Protein AF-A0A150HED1-F1 (afdb_monomer)

Mean predicted aligned error: 13.84 Å

Structure (mmCIF, N/CA/C/O backbone):
data_AF-A0A150HED1-F1
#
_entry.id   AF-A0A150HED1-F1
#
loop_
_atom_site.group_PDB
_atom_site.id
_atom_site.type_symbol
_atom_site.label_atom_id
_atom_site.label_alt_id
_atom_site.label_comp_id
_atom_site.label_asym_id
_atom_site.label_entity_id
_atom_site.label_seq_id
_atom_site.pdbx_PDB_ins_code
_atom_site.Cartn_x
_atom_site.Cartn_y
_atom_site.Cartn_z
_atom_site.occupancy
_atom_site.B_iso_or_equiv
_atom_site.auth_seq_id
_atom_site.auth_comp_id
_atom_site.auth_asym_id
_atom_site.auth_atom_id
_atom_site.pdbx_PDB_model_num
ATOM 1 N N . MET A 1 1 ? -25.856 15.159 10.001 1.00 46.41 1 MET A N 1
ATOM 2 C CA . MET A 1 1 ? -24.568 14.444 9.962 1.00 46.41 1 MET A CA 1
ATOM 3 C C . MET A 1 1 ? -24.729 13.339 8.948 1.00 46.41 1 MET A C 1
ATOM 5 O O . MET A 1 1 ? -25.732 12.640 9.017 1.00 46.41 1 MET A O 1
ATOM 9 N N . SER A 1 2 ? -23.850 13.268 7.957 1.00 52.25 2 SER A N 1
ATOM 10 C CA . SER A 1 2 ? -23.867 12.182 6.978 1.00 52.25 2 SER A CA 1
ATOM 11 C C . SER A 1 2 ? -23.550 10.876 7.710 1.00 52.25 2 SER A C 1
ATOM 13 O O . SER A 1 2 ? -22.561 10.831 8.435 1.00 52.25 2 SER A O 1
ATOM 15 N N . ASP A 1 3 ? -24.402 9.863 7.564 1.00 77.88 3 ASP A N 1
ATOM 16 C CA . ASP A 1 3 ? -24.141 8.500 8.043 1.00 77.88 3 ASP A CA 1
ATOM 17 C C . ASP A 1 3 ? -22.981 7.933 7.212 1.00 77.88 3 ASP A C 1
ATOM 19 O O . ASP A 1 3 ? -23.152 7.630 6.029 1.00 77.88 3 ASP A O 1
ATOM 23 N N . LEU A 1 4 ? -21.773 7.923 7.779 1.00 70.25 4 LEU A N 1
ATOM 24 C CA . LEU A 1 4 ? -20.578 7.436 7.097 1.00 70.25 4 LEU A CA 1
ATOM 25 C C . LEU A 1 4 ? -20.534 5.914 7.234 1.00 70.25 4 LEU A C 1
ATOM 27 O O . LEU A 1 4 ? -20.303 5.389 8.318 1.00 70.25 4 LEU A O 1
ATOM 31 N N . LYS A 1 5 ? -20.753 5.217 6.120 1.00 78.94 5 LYS A N 1
ATOM 32 C CA . LYS A 1 5 ? -20.635 3.761 6.029 1.00 78.94 5 LYS A CA 1
ATOM 33 C C . LYS A 1 5 ? -19.317 3.407 5.366 1.00 78.94 5 LYS A C 1
ATOM 35 O O . LYS A 1 5 ? -19.152 3.664 4.177 1.00 78.94 5 LYS A O 1
ATOM 40 N N . ILE A 1 6 ? -18.400 2.842 6.143 1.00 81.62 6 ILE A N 1
ATOM 41 C CA . ILE A 1 6 ? -17.130 2.311 5.652 1.00 81.62 6 ILE A CA 1
ATOM 42 C C . ILE A 1 6 ? -17.156 0.794 5.775 1.00 81.62 6 ILE A C 1
ATOM 44 O O . ILE A 1 6 ? -17.422 0.255 6.847 1.00 81.62 6 ILE A O 1
ATOM 48 N N . ASP A 1 7 ? -16.882 0.123 4.660 1.00 90.06 7 ASP A N 1
ATOM 49 C CA . ASP A 1 7 ? -16.559 -1.297 4.640 1.00 90.06 7 ASP A CA 1
ATOM 50 C C . ASP A 1 7 ? -15.040 -1.439 4.797 1.00 90.06 7 ASP A C 1
ATOM 52 O O . ASP A 1 7 ? -14.270 -1.258 3.853 1.00 90.06 7 ASP A O 1
ATOM 56 N N . VAL A 1 8 ? -14.607 -1.708 6.029 1.00 88.81 8 VAL A N 1
ATOM 57 C CA . VAL A 1 8 ? -13.185 -1.852 6.380 1.00 88.81 8 VAL A CA 1
ATOM 58 C C . VAL A 1 8 ? -12.541 -3.005 5.598 1.00 88.81 8 VAL A C 1
ATOM 60 O O . VAL A 1 8 ? -11.382 -2.913 5.195 1.00 88.81 8 VAL A O 1
ATOM 63 N N . GLY A 1 9 ? -13.308 -4.061 5.305 1.00 91.62 9 GLY A N 1
ATOM 64 C CA . GLY A 1 9 ? -12.838 -5.196 4.518 1.00 91.62 9 GLY A CA 1
ATOM 65 C C . GLY A 1 9 ? -12.563 -4.818 3.064 1.00 91.62 9 GLY A C 1
ATOM 66 O O . GLY A 1 9 ? -11.531 -5.202 2.513 1.00 91.62 9 GLY A O 1
ATOM 67 N N . GLU A 1 10 ? -13.443 -4.025 2.449 1.00 94.31 10 GLU A N 1
ATOM 68 C CA . GLU A 1 10 ? -13.248 -3.523 1.082 1.00 94.31 10 GLU A CA 1
ATOM 69 C C . GLU A 1 10 ? -12.051 -2.562 0.982 1.00 94.31 10 GLU A C 1
ATOM 71 O O . GLU A 1 10 ? -11.271 -2.626 0.024 1.00 94.31 10 GLU A O 1
ATOM 76 N N . VAL A 1 11 ? -11.853 -1.710 1.993 1.00 93.25 11 VAL A N 1
ATOM 77 C CA . VAL A 1 11 ? -10.696 -0.802 2.070 1.00 93.25 11 VAL A CA 1
ATOM 78 C C . VAL A 1 11 ? -9.390 -1.595 2.179 1.00 93.25 11 VAL A C 1
ATOM 80 O O . VAL A 1 11 ? -8.453 -1.341 1.417 1.00 93.25 11 VAL A O 1
ATOM 83 N N . LEU A 1 12 ? -9.339 -2.603 3.055 1.00 93.31 12 LEU A N 1
ATOM 84 C CA . LEU A 1 12 ? -8.170 -3.471 3.211 1.00 93.31 12 LEU A CA 1
ATOM 85 C C . LEU A 1 12 ? -7.875 -4.259 1.924 1.00 93.31 12 LEU A C 1
ATOM 87 O O . LEU A 1 12 ? -6.729 -4.322 1.478 1.00 93.31 12 LEU A O 1
ATOM 91 N N . ALA A 1 13 ? -8.908 -4.815 1.284 1.00 95.62 13 ALA A N 1
ATOM 92 C CA . ALA A 1 13 ? -8.767 -5.529 0.017 1.00 95.62 13 ALA A CA 1
ATOM 93 C C . ALA A 1 13 ? -8.217 -4.619 -1.093 1.00 95.62 13 ALA A C 1
ATOM 95 O O . ALA A 1 13 ? -7.376 -5.043 -1.891 1.00 95.62 13 ALA A O 1
ATOM 96 N N . SER A 1 14 ? -8.647 -3.357 -1.119 1.00 96.31 14 SER A N 1
ATOM 97 C CA . SER A 1 14 ? -8.139 -2.348 -2.050 1.00 96.31 14 SER A CA 1
ATOM 98 C C . SER A 1 14 ? -6.663 -2.030 -1.796 1.00 96.31 14 SER A C 1
ATOM 100 O O . SER A 1 14 ? -5.890 -1.968 -2.753 1.00 96.31 14 SER A O 1
ATOM 102 N N . ALA A 1 15 ? -6.251 -1.913 -0.527 1.00 95.69 15 ALA A N 1
ATOM 103 C CA . ALA A 1 15 ? -4.849 -1.729 -0.153 1.00 95.69 15 ALA A CA 1
ATOM 104 C C . ALA A 1 15 ? -3.982 -2.904 -0.633 1.00 95.69 15 ALA A C 1
ATOM 106 O O . ALA A 1 15 ? -2.994 -2.701 -1.335 1.00 95.69 15 ALA A O 1
ATOM 107 N N . SER A 1 16 ? -4.399 -4.142 -0.348 1.00 96.75 16 SER A N 1
ATOM 108 C CA . SER A 1 16 ? -3.684 -5.345 -0.797 1.00 96.75 16 SER A CA 1
ATOM 109 C C . SER A 1 16 ? -3.619 -5.466 -2.321 1.00 96.75 16 SER A C 1
ATOM 111 O O . SER A 1 16 ? -2.620 -5.925 -2.871 1.00 96.75 16 SER A O 1
ATOM 113 N N . SER A 1 17 ? -4.675 -5.055 -3.029 1.00 97.38 17 SER A N 1
ATOM 114 C CA . SER A 1 17 ? -4.682 -5.036 -4.493 1.00 97.38 17 SER A CA 1
ATOM 115 C C . SER A 1 17 ? -3.653 -4.047 -5.044 1.00 97.38 17 SER A C 1
ATOM 117 O O . SER A 1 17 ? -2.878 -4.402 -5.933 1.00 97.38 17 SER A O 1
ATOM 119 N N . ALA A 1 18 ? -3.593 -2.834 -4.485 1.00 95.81 18 ALA A N 1
ATOM 120 C CA . ALA A 1 18 ? -2.624 -1.818 -4.887 1.00 95.81 18 ALA A CA 1
ATOM 121 C C . ALA A 1 18 ? -1.175 -2.293 -4.685 1.00 95.81 18 ALA A C 1
ATOM 123 O O . ALA A 1 18 ? -0.363 -2.160 -5.600 1.00 95.81 18 ALA A O 1
ATOM 124 N N . GLU A 1 19 ? -0.868 -2.930 -3.554 1.00 96.00 19 GLU A N 1
ATOM 125 C CA . GLU A 1 19 ? 0.454 -3.524 -3.313 1.00 96.00 19 GLU A CA 1
ATOM 126 C C . GLU A 1 19 ? 0.787 -4.646 -4.276 1.00 96.00 19 GLU A C 1
ATOM 128 O O . GLU A 1 19 ? 1.918 -4.742 -4.747 1.00 96.00 19 GLU A O 1
ATOM 133 N N . ARG A 1 20 ? -0.189 -5.507 -4.579 1.00 97.06 20 ARG A N 1
ATOM 134 C CA . ARG A 1 20 ? 0.038 -6.600 -5.518 1.00 97.06 20 ARG A CA 1
ATOM 135 C C . ARG A 1 20 ? 0.406 -6.052 -6.888 1.00 97.06 20 ARG A C 1
ATOM 137 O O . ARG A 1 20 ? 1.369 -6.511 -7.486 1.00 97.06 20 ARG A O 1
ATOM 144 N N . ILE A 1 21 ? -0.325 -5.039 -7.352 1.00 95.12 21 ILE A N 1
ATOM 145 C CA . ILE A 1 21 ? -0.043 -4.373 -8.625 1.00 95.12 21 ILE A CA 1
ATOM 146 C C . ILE A 1 21 ? 1.335 -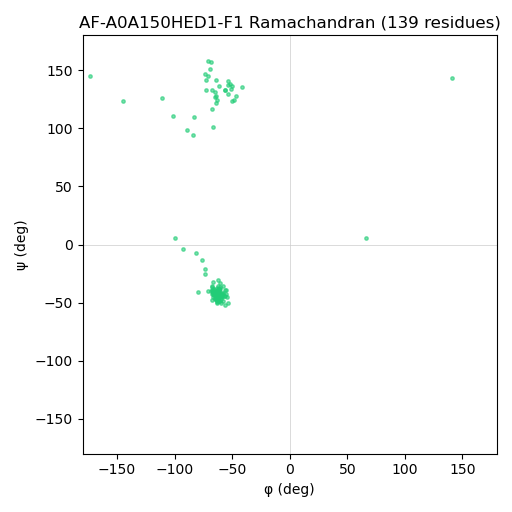3.695 -8.578 1.00 95.12 21 ILE A C 1
ATOM 148 O O . ILE A 1 21 ? 2.092 -3.807 -9.540 1.00 95.12 21 ILE A O 1
ATOM 152 N N . ALA A 1 22 ? 1.691 -3.032 -7.473 1.00 94.38 22 ALA A N 1
ATOM 153 C CA . ALA A 1 22 ? 3.018 -2.441 -7.296 1.00 94.38 22 ALA A CA 1
ATOM 154 C C . ALA A 1 22 ? 4.128 -3.504 -7.380 1.00 94.38 22 ALA A C 1
ATOM 156 O O . ALA A 1 22 ? 5.098 -3.324 -8.113 1.00 94.38 22 ALA A O 1
ATOM 157 N N . GLY A 1 23 ? 3.945 -4.644 -6.710 1.00 92.88 23 GLY A N 1
ATOM 158 C CA . GLY A 1 23 ? 4.859 -5.784 -6.756 1.00 92.88 23 GLY A CA 1
ATOM 159 C C . GLY A 1 23 ? 4.982 -6.404 -8.149 1.00 92.88 23 GLY A C 1
ATOM 160 O O . GLY A 1 23 ? 6.096 -6.679 -8.593 1.00 92.88 23 GLY A O 1
ATOM 161 N N . ASP A 1 24 ? 3.866 -6.560 -8.868 1.00 93.06 24 ASP A N 1
ATOM 162 C CA . ASP A 1 24 ? 3.845 -7.048 -10.253 1.00 93.06 24 ASP A CA 1
ATOM 163 C C . ASP A 1 24 ? 4.640 -6.112 -11.173 1.00 93.06 24 ASP A C 1
ATOM 165 O O . ASP A 1 24 ? 5.428 -6.568 -12.004 1.00 93.06 24 ASP A O 1
ATOM 169 N N . PHE A 1 25 ? 4.478 -4.793 -11.002 1.00 90.44 25 PHE A N 1
ATOM 170 C CA . PHE A 1 25 ? 5.299 -3.828 -11.717 1.00 90.44 25 PHE A CA 1
ATOM 171 C C . PHE A 1 25 ? 6.758 -3.968 -11.325 1.00 90.44 25 PHE A C 1
ATOM 173 O O . PHE A 1 25 ? 7.567 -4.079 -12.235 1.00 90.44 25 PHE A O 1
ATOM 180 N N . SER A 1 26 ? 7.103 -4.003 -10.038 1.00 88.38 26 SER A N 1
ATOM 181 C CA . SER A 1 26 ? 8.482 -4.107 -9.539 1.00 88.38 26 SER A CA 1
ATOM 182 C C . SER A 1 26 ? 9.223 -5.323 -10.116 1.00 88.38 26 SER A C 1
ATOM 184 O O . SER A 1 26 ? 10.357 -5.200 -10.585 1.00 88.38 26 SER A O 1
ATOM 186 N N . ALA A 1 27 ? 8.535 -6.468 -10.186 1.00 87.50 27 ALA A N 1
ATOM 187 C CA . ALA A 1 27 ? 9.046 -7.729 -10.719 1.00 87.50 27 ALA A CA 1
ATOM 188 C C . ALA A 1 27 ? 9.116 -7.796 -12.256 1.00 87.50 27 ALA A C 1
ATOM 190 O O . ALA A 1 27 ? 9.738 -8.714 -12.795 1.00 87.50 27 ALA A O 1
ATOM 191 N N . ALA A 1 28 ? 8.484 -6.864 -12.975 1.00 85.69 28 ALA A N 1
ATOM 192 C CA . ALA A 1 28 ? 8.492 -6.862 -14.432 1.00 85.69 28 ALA A CA 1
ATOM 193 C C . ALA A 1 28 ? 9.913 -6.651 -14.984 1.00 85.69 28 ALA A C 1
ATOM 195 O O . ALA A 1 28 ? 10.613 -5.696 -14.635 1.00 85.69 28 ALA A O 1
ATOM 196 N N . GLU A 1 29 ? 10.332 -7.548 -15.876 1.00 79.38 29 GLU A N 1
ATOM 197 C CA . GLU A 1 29 ? 11.682 -7.567 -16.434 1.00 79.38 29 GLU A CA 1
ATOM 198 C C . GLU A 1 29 ? 11.928 -6.436 -17.448 1.00 79.38 29 GLU A C 1
ATOM 200 O O . GLU A 1 29 ? 11.049 -6.029 -18.215 1.00 79.38 29 GLU A O 1
ATOM 205 N N . ARG A 1 30 ? 13.169 -5.934 -17.478 1.00 80.69 30 ARG A N 1
ATOM 206 C CA . ARG A 1 30 ? 13.609 -4.891 -18.412 1.00 80.69 30 ARG A CA 1
ATOM 207 C C . ARG A 1 30 ? 14.015 -5.514 -19.747 1.00 80.69 30 ARG A C 1
ATOM 209 O O . ARG A 1 30 ? 15.165 -5.886 -19.941 1.00 80.69 30 ARG A O 1
ATOM 216 N N . ILE A 1 31 ? 13.085 -5.560 -20.697 1.00 85.75 31 ILE A N 1
ATOM 217 C CA . ILE A 1 31 ? 13.320 -6.164 -22.024 1.00 85.75 31 ILE A CA 1
ATOM 218 C C . ILE A 1 31 ? 13.798 -5.173 -23.098 1.00 85.75 31 ILE A C 1
ATOM 220 O O . ILE A 1 31 ? 14.066 -5.568 -24.234 1.00 85.75 31 ILE A O 1
ATOM 224 N N . ALA A 1 32 ? 13.877 -3.875 -22.786 1.00 85.19 32 ALA A N 1
ATOM 225 C CA . ALA A 1 32 ? 14.133 -2.837 -23.788 1.00 85.19 32 ALA A CA 1
ATOM 226 C C . ALA A 1 32 ? 15.519 -2.958 -24.442 1.00 85.19 32 ALA A C 1
ATOM 228 O O . ALA A 1 32 ? 15.628 -2.805 -25.658 1.00 85.19 32 ALA A O 1
ATOM 229 N N . ASP A 1 33 ? 16.560 -3.282 -23.671 1.0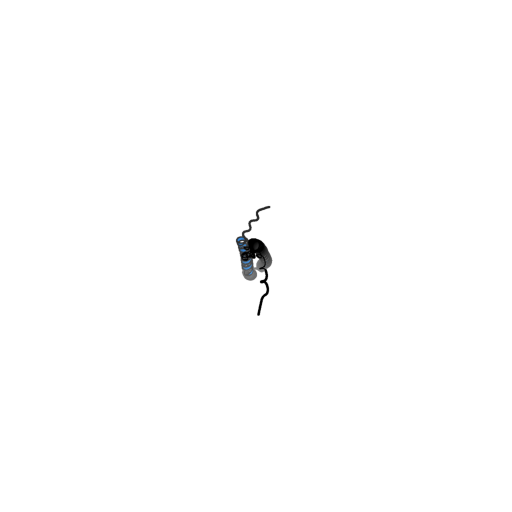0 85.94 33 ASP A N 1
ATOM 230 C CA . ASP A 1 33 ? 17.917 -3.444 -24.209 1.00 85.94 33 ASP A CA 1
ATOM 231 C C . ASP A 1 33 ? 18.046 -4.667 -25.119 1.00 85.94 33 ASP A C 1
ATOM 233 O O . ASP A 1 33 ? 18.665 -4.584 -26.183 1.00 85.94 33 ASP A O 1
AT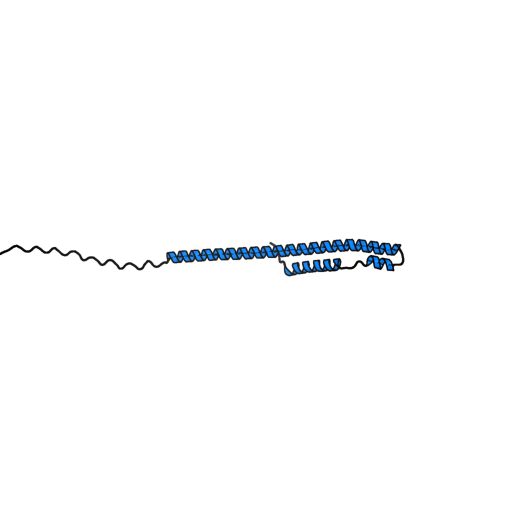OM 237 N N . GLU A 1 34 ? 17.410 -5.779 -24.746 1.00 89.25 34 GLU A N 1
ATOM 238 C CA . GLU A 1 34 ? 17.358 -6.977 -25.583 1.00 89.25 34 GLU A CA 1
ATOM 239 C C . GLU 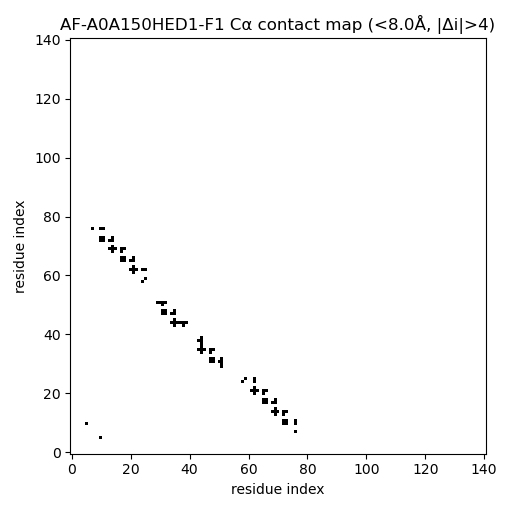A 1 34 ? 16.582 -6.694 -26.878 1.00 89.25 34 GLU A C 1
ATOM 241 O O . GLU A 1 34 ? 17.066 -6.945 -27.982 1.00 89.25 34 GLU A O 1
ATOM 246 N N . THR A 1 35 ? 15.415 -6.057 -26.749 1.00 89.25 35 THR A N 1
ATOM 247 C CA . THR A 1 35 ? 14.554 -5.691 -27.882 1.00 89.25 35 THR A CA 1
ATOM 248 C C . THR A 1 35 ? 15.259 -4.736 -28.846 1.00 89.25 35 THR A C 1
ATOM 250 O O . THR A 1 35 ? 15.137 -4.879 -30.064 1.00 89.25 35 THR A O 1
ATOM 253 N N . ALA A 1 36 ? 16.037 -3.782 -28.327 1.00 91.19 36 ALA A N 1
ATOM 254 C CA . ALA A 1 36 ? 16.811 -2.848 -29.137 1.00 91.19 36 ALA A CA 1
ATOM 255 C C . ALA A 1 36 ? 17.827 -3.574 -30.035 1.00 91.19 36 ALA A C 1
ATOM 257 O O . ALA A 1 36 ? 18.011 -3.175 -31.188 1.00 91.19 36 ALA A O 1
ATOM 258 N N . GLY A 1 37 ? 18.429 -4.664 -29.546 1.00 89.50 37 GLY A N 1
ATOM 259 C CA . GLY A 1 37 ? 19.368 -5.497 -30.302 1.00 89.50 37 GLY A CA 1
ATOM 260 C C . GLY A 1 37 ? 18.757 -6.156 -31.543 1.00 89.50 37 GLY A C 1
ATOM 261 O O . GLY A 1 37 ? 19.443 -6.313 -32.552 1.00 89.50 37 GLY A O 1
ATOM 262 N N . TYR A 1 38 ? 17.457 -6.463 -31.525 1.00 92.81 38 TYR A N 1
ATOM 263 C CA . TYR A 1 38 ? 16.763 -7.093 -32.656 1.00 92.81 38 TYR A CA 1
ATOM 264 C C . TYR A 1 38 ? 16.342 -6.114 -33.764 1.00 92.81 38 TYR A C 1
ATOM 266 O O . TYR A 1 38 ? 15.892 -6.542 -34.825 1.00 92.81 38 TYR A O 1
ATOM 274 N N . THR A 1 39 ? 16.487 -4.800 -33.558 1.00 91.19 39 THR A N 1
ATOM 275 C CA . THR A 1 39 ? 16.025 -3.792 -34.533 1.00 91.19 39 THR A CA 1
ATOM 276 C C . THR A 1 39 ? 16.898 -3.690 -35.788 1.00 91.19 39 THR A C 1
ATOM 278 O O . THR A 1 39 ? 16.434 -3.183 -36.808 1.00 91.19 39 THR A O 1
ATOM 281 N N . GLY A 1 40 ? 18.159 -4.138 -35.729 1.00 88.81 40 GLY A N 1
ATOM 282 C CA . GLY A 1 40 ? 19.088 -4.139 -36.868 1.00 88.81 40 GLY A CA 1
ATOM 283 C C . GLY A 1 40 ? 19.516 -2.755 -37.381 1.00 88.81 40 GLY A C 1
ATOM 284 O O . GLY A 1 40 ? 20.202 -2.673 -38.397 1.00 88.81 40 GLY A O 1
ATOM 285 N N . HIS A 1 41 ? 19.121 -1.669 -36.708 1.00 94.31 41 HIS A N 1
ATOM 286 C CA . HIS A 1 41 ? 19.450 -0.297 -37.091 1.00 94.31 41 HIS A CA 1
ATOM 287 C C . HIS A 1 41 ? 19.654 0.584 -35.853 1.00 94.31 41 HIS A C 1
ATOM 289 O O . HIS A 1 41 ? 18.731 0.758 -35.054 1.00 94.31 41 HIS A O 1
ATOM 295 N N . ASP A 1 42 ? 20.822 1.219 -35.738 1.00 91.25 42 ASP A N 1
ATOM 296 C CA . ASP A 1 42 ? 21.236 1.962 -34.536 1.00 91.25 42 ASP A CA 1
ATOM 297 C C . ASP A 1 42 ? 20.252 3.065 -34.122 1.00 91.25 42 ASP A C 1
ATOM 299 O O . ASP A 1 42 ? 19.959 3.241 -32.940 1.00 91.25 42 ASP A O 1
ATOM 303 N N . GLY A 1 43 ? 19.673 3.783 -35.090 1.00 93.56 43 GLY A N 1
ATOM 304 C CA . GLY A 1 43 ? 18.685 4.826 -34.801 1.00 93.56 43 GLY A CA 1
ATOM 305 C C . GLY A 1 43 ? 17.369 4.285 -34.226 1.00 93.56 43 GLY A C 1
ATOM 306 O O . GLY A 1 43 ? 16.741 4.952 -33.407 1.00 93.56 43 GLY A O 1
ATOM 307 N N . LEU A 1 44 ? 16.958 3.076 -34.626 1.00 93.00 44 LEU A N 1
ATOM 308 C CA . LEU A 1 44 ? 15.753 2.426 -34.099 1.00 93.00 44 LEU A CA 1
ATOM 309 C C . LEU A 1 44 ? 16.049 1.789 -32.739 1.00 93.00 44 LEU A C 1
ATOM 311 O O . LEU A 1 44 ? 15.262 1.964 -31.812 1.00 93.00 44 LEU A O 1
ATOM 315 N N . ALA A 1 45 ? 17.217 1.158 -32.590 1.00 94.62 45 ALA A N 1
ATOM 316 C CA . ALA A 1 45 ? 17.712 0.658 -31.310 1.00 94.62 45 ALA A CA 1
ATOM 317 C C . ALA A 1 45 ? 17.742 1.769 -30.248 1.00 94.62 45 ALA A C 1
ATOM 319 O O . ALA A 1 45 ? 17.251 1.578 -29.137 1.00 94.62 45 ALA A O 1
ATOM 320 N N . GLY A 1 46 ? 18.239 2.959 -30.608 1.00 94.69 46 GLY A N 1
ATOM 321 C CA . GLY A 1 46 ? 18.232 4.129 -29.730 1.00 94.69 46 GLY A CA 1
ATOM 322 C C . GLY A 1 46 ? 16.825 4.527 -29.276 1.00 94.69 46 GLY A C 1
ATOM 323 O O . GLY A 1 46 ? 16.615 4.788 -28.098 1.00 94.69 46 GLY A O 1
ATOM 324 N N . LYS A 1 47 ? 15.827 4.491 -30.169 1.00 96.00 47 LYS A N 1
ATOM 325 C CA . LYS A 1 47 ? 14.431 4.792 -29.802 1.00 96.00 47 LYS A CA 1
ATOM 326 C C . LYS A 1 47 ? 13.808 3.756 -28.873 1.00 96.00 47 LYS A C 1
ATOM 328 O O . LYS A 1 47 ? 13.027 4.138 -28.006 1.00 96.00 47 LYS A O 1
ATOM 333 N N . VAL A 1 48 ? 14.145 2.479 -29.038 1.00 94.62 48 VAL A N 1
ATOM 334 C CA . VAL A 1 48 ? 13.676 1.416 -28.137 1.00 94.62 48 VAL A CA 1
ATOM 335 C C . VAL A 1 48 ? 14.278 1.587 -26.741 1.00 94.62 48 VAL A C 1
ATOM 337 O O . VAL A 1 48 ? 13.545 1.495 -25.759 1.00 94.62 48 VAL A O 1
ATOM 340 N N . ARG A 1 49 ? 15.569 1.925 -26.645 1.00 94.12 49 ARG A N 1
ATOM 341 C CA . ARG A 1 49 ? 16.226 2.241 -25.364 1.00 94.12 49 ARG A CA 1
ATOM 342 C C . ARG A 1 49 ? 15.631 3.481 -24.701 1.00 94.12 49 ARG A C 1
ATOM 344 O O . ARG A 1 49 ? 15.211 3.399 -23.554 1.00 94.12 49 ARG A O 1
ATOM 351 N N . ASP A 1 50 ? 15.473 4.577 -25.451 1.00 94.81 50 ASP A N 1
ATOM 352 C CA . ASP A 1 50 ? 14.831 5.809 -24.966 1.00 94.81 50 ASP A CA 1
ATOM 353 C C . ASP A 1 50 ? 13.420 5.543 -24.415 1.00 94.81 50 ASP A C 1
ATOM 355 O O . ASP A 1 50 ? 12.988 6.171 -23.445 1.00 94.81 50 ASP A O 1
ATOM 359 N N . PHE A 1 51 ? 12.663 4.662 -25.077 1.00 94.25 51 PHE A N 1
ATOM 360 C CA . PHE A 1 51 ? 11.350 4.238 -24.606 1.00 94.25 51 PHE A CA 1
ATOM 361 C C . PHE A 1 51 ? 11.465 3.425 -23.318 1.00 94.25 51 PHE A C 1
ATOM 363 O O . PHE A 1 51 ? 10.753 3.737 -22.369 1.00 94.25 51 PHE A O 1
ATOM 370 N N . GLY A 1 52 ? 12.363 2.437 -23.274 1.00 93.81 52 GLY A N 1
ATOM 371 C CA . GLY A 1 52 ? 12.628 1.622 -22.089 1.00 93.81 52 GLY A CA 1
ATOM 372 C C . GLY A 1 52 ? 12.955 2.468 -20.864 1.00 93.81 52 GLY A C 1
ATOM 373 O O . GLY A 1 52 ? 12.282 2.352 -19.847 1.00 93.81 52 GLY A O 1
ATOM 374 N N . ASP A 1 53 ? 13.890 3.407 -20.995 1.00 93.06 53 ASP A N 1
ATOM 375 C CA . ASP A 1 53 ? 14.292 4.291 -19.898 1.00 93.06 53 ASP A CA 1
ATOM 376 C C . ASP A 1 53 ? 13.131 5.155 -19.390 1.00 93.06 53 ASP A C 1
ATOM 378 O O . ASP A 1 53 ? 12.912 5.289 -18.184 1.00 93.06 53 ASP A O 1
ATOM 382 N N . LYS A 1 54 ? 12.337 5.729 -20.303 1.00 94.94 54 LYS A N 1
ATOM 383 C CA . LYS A 1 54 ? 11.153 6.519 -19.928 1.00 94.94 54 LYS A CA 1
ATOM 384 C C . LYS A 1 54 ? 10.069 5.658 -19.298 1.00 94.94 54 LYS A C 1
ATOM 386 O O . LYS A 1 54 ? 9.405 6.115 -18.368 1.00 94.94 54 LYS A O 1
ATOM 391 N N . TRP A 1 55 ? 9.876 4.449 -19.812 1.00 93.88 55 TRP A N 1
ATOM 392 C CA . TRP A 1 55 ? 8.934 3.485 -19.271 1.00 93.88 55 TRP A CA 1
ATOM 393 C C . TRP A 1 55 ? 9.331 3.078 -17.856 1.00 93.88 55 TRP A C 1
ATOM 395 O O . TRP A 1 55 ? 8.479 3.095 -16.978 1.00 93.88 55 TRP A O 1
ATOM 405 N N . ASP A 1 56 ? 10.612 2.826 -17.594 1.00 92.06 56 ASP A N 1
ATOM 406 C CA . ASP A 1 56 ? 11.091 2.503 -16.252 1.00 92.06 56 ASP A CA 1
ATOM 407 C C . ASP A 1 56 ? 10.887 3.652 -15.263 1.00 92.06 56 ASP A C 1
ATOM 409 O O . ASP A 1 56 ? 10.430 3.423 -14.146 1.00 92.06 56 ASP A O 1
ATOM 413 N N . ILE A 1 57 ? 11.132 4.900 -15.677 1.00 93.62 57 ILE A N 1
ATOM 414 C CA . ILE A 1 57 ? 10.823 6.074 -14.845 1.00 93.62 57 ILE A CA 1
ATOM 415 C C . ILE A 1 57 ? 9.315 6.166 -14.565 1.00 93.62 57 ILE A C 1
ATOM 417 O O . ILE A 1 57 ? 8.908 6.473 -13.444 1.00 93.62 57 ILE A O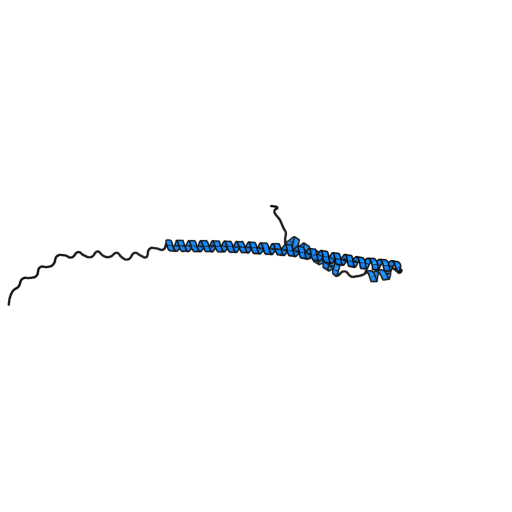 1
ATOM 421 N N . ALA A 1 58 ? 8.472 5.941 -15.576 1.00 93.56 58 ALA A N 1
ATOM 422 C CA . ALA A 1 58 ? 7.020 5.985 -15.416 1.00 93.56 58 ALA A CA 1
ATOM 423 C C . ALA A 1 58 ? 6.507 4.850 -14.516 1.00 93.56 58 ALA A C 1
ATOM 425 O O . ALA A 1 58 ? 5.658 5.094 -13.661 1.00 93.56 58 ALA A O 1
ATOM 426 N N . ARG A 1 59 ? 7.057 3.641 -14.673 1.00 93.69 59 ARG A N 1
ATOM 427 C CA . ARG A 1 59 ? 6.760 2.463 -13.857 1.00 93.69 59 ARG A CA 1
ATOM 428 C C . ARG A 1 59 ? 7.148 2.688 -12.401 1.00 93.69 59 ARG A C 1
ATOM 430 O O . ARG A 1 59 ? 6.304 2.475 -11.543 1.00 93.69 59 ARG A O 1
ATOM 437 N N . GLY A 1 60 ? 8.352 3.198 -12.133 1.00 94.00 60 GLY A N 1
ATOM 438 C CA . GLY A 1 60 ? 8.785 3.514 -10.767 1.00 94.00 60 GLY A CA 1
ATOM 439 C C . GLY A 1 60 ? 7.862 4.529 -10.090 1.00 94.00 60 GLY A C 1
ATOM 440 O O . GLY A 1 60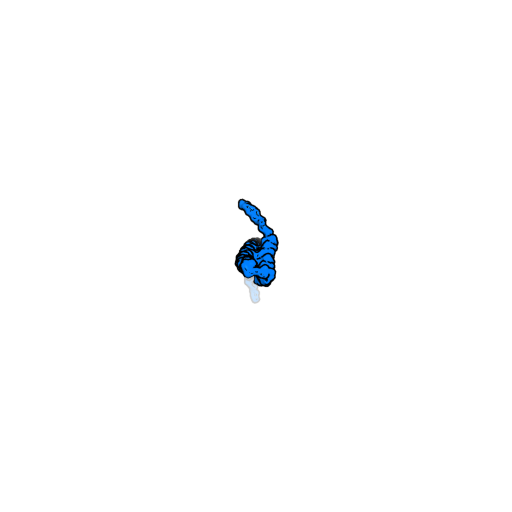 ? 7.411 4.317 -8.974 1.00 94.00 60 GLY A O 1
ATOM 441 N N . LYS A 1 61 ? 7.448 5.584 -10.807 1.00 95.62 61 LYS A N 1
ATOM 442 C CA . LYS A 1 61 ? 6.455 6.531 -10.272 1.00 95.62 61 LYS A CA 1
ATOM 443 C C . LYS A 1 61 ? 5.105 5.875 -9.993 1.00 95.62 61 LYS A C 1
ATOM 445 O O . LYS A 1 61 ? 4.430 6.260 -9.044 1.00 95.62 61 LYS A O 1
ATOM 450 N N . LEU A 1 62 ? 4.653 4.956 -10.842 1.00 94.06 62 LEU A N 1
ATOM 451 C CA . LEU A 1 62 ? 3.394 4.246 -10.620 1.00 94.06 62 LEU A CA 1
ATOM 452 C C . LEU A 1 62 ? 3.483 3.335 -9.386 1.00 94.06 62 LEU A C 1
ATOM 454 O O . LEU A 1 62 ? 2.556 3.338 -8.584 1.00 94.06 62 LEU A O 1
ATOM 458 N N . GLU A 1 63 ? 4.598 2.626 -9.213 1.00 95.56 63 GLU A N 1
ATOM 459 C CA . GLU A 1 63 ? 4.907 1.810 -8.031 1.00 95.56 63 GLU A CA 1
ATOM 460 C C . GLU A 1 63 ? 4.889 2.649 -6.743 1.00 95.56 63 GLU A C 1
ATOM 462 O O . GLU A 1 63 ? 4.182 2.295 -5.796 1.00 95.56 63 GLU A O 1
ATOM 467 N N . ASP A 1 64 ? 5.558 3.807 -6.740 1.00 95.75 64 ASP A N 1
ATOM 468 C CA . ASP A 1 64 ? 5.560 4.737 -5.602 1.00 95.75 64 ASP A CA 1
ATOM 469 C C . ASP A 1 64 ? 4.137 5.199 -5.246 1.00 95.75 64 ASP A C 1
ATOM 471 O O . ASP A 1 64 ? 3.740 5.204 -4.080 1.00 95.75 64 ASP A O 1
ATOM 475 N N . ASN A 1 65 ? 3.337 5.567 -6.253 1.00 96.75 65 ASN A N 1
ATOM 476 C CA . ASN A 1 65 ? 1.959 6.016 -6.037 1.00 96.75 65 ASN A CA 1
ATOM 477 C C . ASN A 1 65 ? 1.056 4.891 -5.514 1.00 96.75 65 ASN A C 1
ATOM 479 O O . ASN A 1 65 ? 0.213 5.139 -4.655 1.00 96.75 65 ASN A O 1
ATOM 483 N N . LEU A 1 66 ? 1.208 3.668 -6.027 1.00 96.75 66 LEU A N 1
ATOM 484 C CA . LEU A 1 66 ? 0.436 2.513 -5.567 1.00 96.75 66 LEU A CA 1
ATOM 485 C C . LEU A 1 66 ? 0.781 2.149 -4.122 1.00 96.75 66 LEU A C 1
ATOM 487 O O . LEU A 1 66 ? -0.126 1.895 -3.333 1.00 96.75 66 LEU A O 1
ATOM 491 N N . THR A 1 67 ? 2.067 2.198 -3.771 1.00 95.94 67 THR A N 1
ATOM 492 C CA . THR A 1 67 ? 2.540 2.003 -2.394 1.00 95.94 67 THR A CA 1
ATOM 493 C C . THR A 1 67 ? 1.947 3.063 -1.470 1.00 95.94 67 THR A C 1
ATOM 495 O O . THR A 1 67 ? 1.327 2.732 -0.465 1.00 95.94 67 THR A O 1
ATOM 498 N N . PHE A 1 68 ? 2.016 4.336 -1.870 1.00 97.19 68 PHE A N 1
ATOM 499 C CA . PHE A 1 68 ? 1.431 5.435 -1.105 1.00 97.19 68 PHE A CA 1
ATOM 500 C C . PHE A 1 68 ? -0.082 5.270 -0.883 1.00 97.19 68 PHE A C 1
ATOM 502 O O . PHE A 1 68 ? -0.583 5.522 0.213 1.00 97.19 68 PHE A O 1
ATOM 509 N N . ILE A 1 69 ? -0.822 4.833 -1.907 1.00 96.75 69 ILE A N 1
ATOM 510 C CA . ILE A 1 69 ? -2.259 4.556 -1.784 1.00 96.75 69 ILE A CA 1
ATOM 511 C C . ILE A 1 69 ? -2.502 3.408 -0.800 1.00 96.75 69 ILE A C 1
ATOM 513 O O . ILE A 1 69 ? -3.375 3.530 0.057 1.00 96.75 69 ILE A O 1
ATOM 517 N N . ALA A 1 70 ? -1.749 2.313 -0.901 1.00 96.25 70 ALA A N 1
ATOM 518 C CA . ALA A 1 70 ? -1.894 1.177 0.003 1.00 96.25 70 ALA A CA 1
ATOM 519 C C . ALA A 1 70 ? -1.635 1.566 1.467 1.00 96.25 70 ALA A C 1
ATOM 521 O O . ALA A 1 70 ? -2.431 1.216 2.340 1.00 96.25 70 ALA A O 1
ATOM 522 N N . ASP A 1 71 ? -0.578 2.337 1.724 1.00 97.19 71 ASP A N 1
ATOM 523 C CA . ASP A 1 71 ? -0.239 2.841 3.058 1.00 97.19 71 ASP A CA 1
ATOM 524 C C . ASP A 1 71 ? -1.347 3.733 3.619 1.00 97.19 71 ASP A C 1
ATOM 526 O O . ASP A 1 71 ? -1.756 3.586 4.771 1.00 97.19 71 ASP A O 1
ATOM 530 N N . TYR A 1 72 ? -1.884 4.633 2.792 1.00 97.44 72 TYR A N 1
ATOM 531 C CA . TYR A 1 72 ? -2.971 5.512 3.208 1.00 97.44 72 TYR A CA 1
ATOM 532 C C . TYR A 1 72 ? -4.245 4.732 3.548 1.00 97.44 72 TYR A C 1
ATOM 534 O O . TYR A 1 72 ? -4.887 5.005 4.561 1.00 97.44 72 TYR A O 1
ATOM 542 N N . LEU A 1 73 ? -4.609 3.745 2.727 1.00 95.69 73 LEU A N 1
ATOM 543 C CA . LEU A 1 73 ? -5.781 2.906 2.978 1.00 95.69 73 LEU A CA 1
ATOM 544 C C . LEU A 1 73 ? -5.626 2.093 4.269 1.00 95.69 73 LEU A C 1
ATOM 546 O O . LEU A 1 73 ? -6.594 1.975 5.016 1.00 95.69 73 LEU A O 1
ATOM 550 N N . ARG A 1 74 ? -4.422 1.598 4.579 1.00 95.88 74 ARG A N 1
ATOM 551 C CA . ARG A 1 74 ? -4.150 0.956 5.874 1.00 95.88 74 ARG A CA 1
ATOM 552 C C . ARG A 1 74 ? -4.267 1.912 7.041 1.00 95.88 74 ARG A C 1
ATOM 554 O O . ARG A 1 74 ? -4.956 1.591 7.994 1.00 95.88 74 ARG A O 1
ATOM 561 N N . ALA A 1 75 ? -3.683 3.101 6.933 1.00 96.75 75 ALA A N 1
ATOM 562 C CA . ALA A 1 75 ? -3.784 4.100 7.990 1.00 96.75 75 ALA A CA 1
ATOM 563 C C . ALA A 1 75 ? -5.249 4.454 8.302 1.00 96.75 75 ALA A C 1
ATOM 565 O O . ALA A 1 75 ? -5.605 4.680 9.459 1.00 96.75 75 ALA A O 1
ATOM 566 N N . VAL A 1 76 ? -6.114 4.477 7.280 1.00 93.88 76 VAL A N 1
ATOM 567 C CA . VAL A 1 76 ? -7.561 4.628 7.471 1.00 93.88 76 VAL A CA 1
ATOM 568 C C . VAL A 1 76 ? -8.131 3.449 8.261 1.00 93.88 76 VAL A C 1
ATOM 570 O O . VAL A 1 76 ? -8.818 3.691 9.248 1.00 93.88 76 VAL A O 1
ATOM 573 N N . VAL A 1 77 ? -7.844 2.205 7.863 1.00 93.75 77 VAL A N 1
ATOM 574 C CA . VAL A 1 77 ? -8.297 0.996 8.579 1.00 93.75 77 VAL A CA 1
ATOM 575 C C . VAL A 1 77 ? -7.844 1.013 10.039 1.00 93.75 77 VAL A C 1
ATOM 577 O O . VAL A 1 77 ? -8.696 0.926 10.919 1.00 93.75 77 VAL A O 1
ATOM 580 N N . ASP A 1 78 ? -6.553 1.229 10.287 1.00 94.69 78 ASP A N 1
ATOM 581 C CA . ASP A 1 78 ? -5.964 1.271 11.629 1.00 94.69 78 ASP A CA 1
ATOM 582 C C . ASP A 1 78 ? -6.673 2.317 12.503 1.00 94.69 78 ASP A C 1
ATOM 584 O O . ASP A 1 78 ? -7.085 2.036 13.624 1.00 94.69 78 ASP A O 1
ATOM 588 N N . THR A 1 79 ? -6.928 3.510 11.952 1.00 94.25 79 THR A N 1
ATOM 589 C CA . THR A 1 79 ? -7.6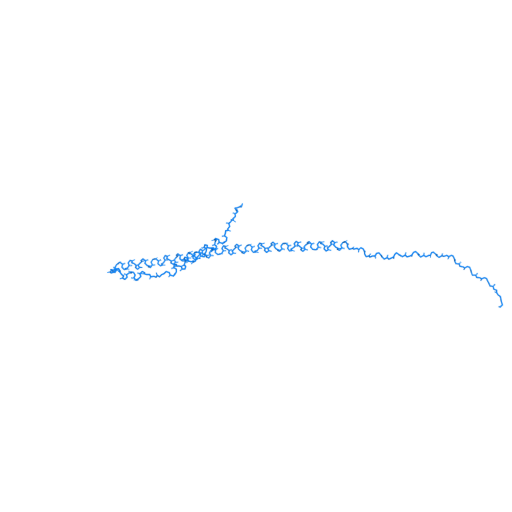52 4.570 12.672 1.00 94.25 79 THR A CA 1
ATOM 590 C C . THR A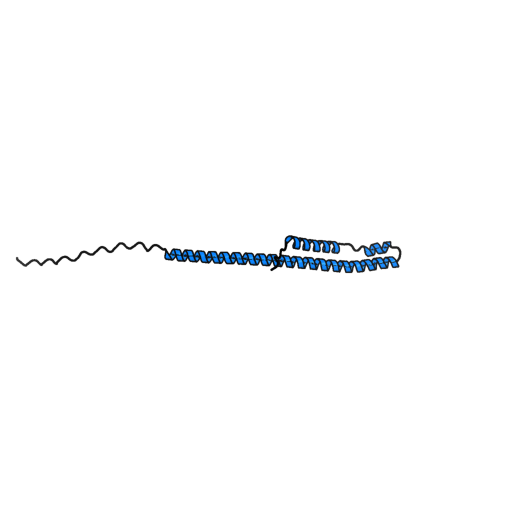 1 79 ? -9.075 4.141 13.042 1.00 94.25 79 THR A C 1
ATOM 592 O O . THR A 1 79 ? -9.559 4.486 14.118 1.00 94.25 79 THR A O 1
ATOM 595 N N . PHE A 1 80 ? -9.780 3.417 12.168 1.00 92.12 80 PHE A N 1
ATOM 596 C CA . PHE A 1 80 ? -11.129 2.931 12.473 1.00 92.12 80 PHE A CA 1
ATOM 597 C C . PHE A 1 80 ? -11.125 1.820 13.526 1.00 92.12 80 PHE A C 1
ATOM 599 O O . PHE A 1 80 ? -11.993 1.830 14.397 1.00 92.12 80 PHE A O 1
ATOM 606 N N . GLU A 1 81 ? -10.164 0.899 13.472 1.00 92.69 81 GLU A N 1
ATOM 607 C CA . GLU A 1 81 ? -10.019 -0.175 14.462 1.00 92.69 81 GLU A CA 1
ATOM 608 C C . GLU A 1 81 ? -9.640 0.367 15.847 1.00 92.69 81 GLU A C 1
ATOM 610 O O . GLU A 1 81 ? -10.212 -0.057 16.857 1.00 92.69 81 GLU A O 1
ATOM 615 N N . ASP A 1 82 ? -8.746 1.357 15.898 1.00 94.88 82 ASP A N 1
ATOM 616 C CA . ASP A 1 82 ? -8.374 2.051 17.133 1.00 94.88 82 ASP A CA 1
ATOM 617 C C . ASP A 1 82 ? -9.587 2.765 17.746 1.00 94.88 82 ASP A C 1
ATOM 619 O O . ASP A 1 82 ? -9.885 2.599 18.931 1.00 94.88 82 ASP A O 1
ATOM 623 N N . LEU A 1 83 ? -10.346 3.511 16.932 1.00 94.25 83 LEU A N 1
ATOM 624 C CA . LEU A 1 83 ? -11.554 4.204 17.388 1.00 94.25 83 LEU A CA 1
ATOM 625 C C . LEU A 1 83 ? -12.634 3.235 17.896 1.00 94.25 83 LEU A C 1
ATOM 627 O O . LEU A 1 83 ? -13.297 3.537 18.891 1.00 94.25 83 LEU A O 1
ATOM 631 N N . ASP A 1 84 ? -12.824 2.091 17.232 1.00 91.88 84 ASP A N 1
ATOM 632 C CA . ASP A 1 84 ? -13.776 1.061 17.668 1.00 91.88 84 ASP A CA 1
ATOM 633 C C . ASP A 1 84 ? -13.345 0.433 19.002 1.00 91.88 84 ASP A C 1
ATOM 635 O O . ASP A 1 84 ? -14.146 0.319 19.935 1.00 91.88 84 ASP A O 1
ATOM 639 N N . THR A 1 85 ? -12.054 0.123 19.139 1.00 95.81 85 THR A N 1
ATOM 640 C CA . THR A 1 85 ? -11.468 -0.444 20.362 1.00 95.81 85 THR A CA 1
ATOM 641 C C . THR A 1 85 ? -11.588 0.510 21.549 1.00 95.81 85 THR A C 1
ATOM 643 O O . THR A 1 85 ? -11.984 0.098 22.649 1.00 95.81 85 THR A O 1
ATOM 646 N N . ASP A 1 86 ? -11.294 1.792 21.338 1.00 96.38 86 ASP A N 1
ATOM 647 C CA . ASP A 1 86 ? -11.412 2.830 22.360 1.00 96.38 86 ASP A CA 1
ATOM 648 C C . ASP A 1 86 ? -12.867 3.014 22.805 1.00 96.38 86 ASP A C 1
ATOM 650 O O . ASP A 1 86 ? -13.157 3.097 24.005 1.00 96.38 86 ASP A O 1
ATOM 654 N N . LEU A 1 87 ? -13.809 3.025 21.856 1.00 95.06 87 LEU A N 1
ATOM 655 C CA . LEU A 1 87 ? -15.229 3.168 22.159 1.00 95.06 87 LEU A CA 1
ATOM 656 C C . LEU A 1 87 ? -15.773 1.955 22.924 1.00 95.06 87 LEU A C 1
ATOM 658 O O . LEU A 1 87 ? -16.472 2.123 23.928 1.00 95.06 87 LEU A O 1
ATOM 662 N N . ALA A 1 88 ? -15.432 0.738 22.494 1.00 95.69 88 ALA A N 1
ATOM 663 C CA . ALA A 1 88 ? -15.806 -0.490 23.188 1.00 95.69 88 ALA A CA 1
ATOM 664 C C . ALA A 1 88 ? -15.261 -0.507 24.625 1.00 95.69 88 ALA A C 1
ATOM 666 O O . ALA A 1 88 ? -15.991 -0.814 25.574 1.00 95.69 88 ALA A O 1
ATOM 667 N N . SER A 1 89 ? -14.003 -0.097 24.802 1.00 96.19 89 SER A N 1
ATOM 668 C CA . SER A 1 89 ? -13.359 0.005 26.113 1.00 96.19 89 SER A CA 1
ATOM 669 C C . SER A 1 89 ? -14.057 1.025 27.014 1.00 96.19 89 SER A C 1
ATOM 671 O O . SER A 1 89 ? -14.358 0.724 28.171 1.00 96.19 89 SER A O 1
ATOM 673 N N . ALA A 1 90 ? -14.392 2.206 26.487 1.00 96.62 90 ALA A N 1
ATOM 674 C CA . ALA A 1 90 ? -15.111 3.237 27.230 1.00 96.62 90 ALA A CA 1
ATOM 675 C C . ALA A 1 90 ? -16.502 2.763 27.693 1.00 96.62 90 ALA A C 1
ATOM 677 O O . ALA A 1 90 ? -16.890 3.004 28.841 1.00 96.62 90 ALA A O 1
ATOM 678 N N . LEU A 1 91 ? -17.237 2.042 26.839 1.00 95.44 91 LEU A N 1
ATOM 679 C CA . LEU A 1 91 ? -18.540 1.466 27.188 1.00 95.44 91 LEU A CA 1
ATOM 680 C C . LEU A 1 91 ? -18.422 0.386 28.272 1.00 95.44 91 LEU A C 1
ATOM 682 O O . LEU A 1 91 ? -19.194 0.396 29.233 1.00 95.44 91 LEU A O 1
ATOM 686 N N . GLN A 1 92 ? -17.432 -0.504 28.166 1.00 95.25 92 GLN A N 1
ATOM 687 C CA . GLN A 1 92 ? -17.146 -1.527 29.177 1.00 95.25 92 GLN A CA 1
ATOM 688 C C . GLN A 1 92 ? -16.806 -0.888 30.535 1.00 95.25 92 GLN A C 1
ATOM 690 O O . GLN A 1 92 ? -17.305 -1.319 31.578 1.00 95.25 92 GLN A O 1
ATOM 695 N N . GLN A 1 93 ? -15.988 0.169 30.522 1.00 95.06 93 GLN A N 1
ATOM 696 C CA . GLN A 1 93 ? -15.596 0.918 31.714 1.00 95.06 93 GLN A CA 1
ATOM 697 C C . GLN A 1 93 ? -16.807 1.589 32.377 1.00 95.06 93 GLN A C 1
ATOM 699 O O . GLN A 1 93 ? -16.959 1.517 33.598 1.00 95.06 93 GLN A O 1
ATOM 704 N N . SER A 1 94 ? -17.689 2.198 31.577 1.00 94.69 94 SER A N 1
ATOM 705 C CA . SER A 1 94 ? -18.934 2.802 32.062 1.00 94.69 94 SER A CA 1
ATOM 706 C C . SER A 1 94 ? -19.844 1.757 32.707 1.00 94.69 94 SER A C 1
ATOM 708 O O . SER A 1 94 ? -20.290 1.946 33.835 1.00 94.69 94 SER A O 1
ATOM 710 N N . ALA A 1 95 ? -20.059 0.619 32.040 1.00 93.19 95 ALA A N 1
ATOM 711 C CA . ALA A 1 95 ? -20.901 -0.460 32.556 1.00 93.19 95 ALA A CA 1
ATOM 712 C C . ALA A 1 95 ? -20.362 -1.051 33.873 1.00 93.19 95 ALA A C 1
ATOM 714 O O . ALA A 1 95 ? -21.133 -1.356 34.785 1.00 93.19 95 ALA A O 1
ATOM 715 N N . ALA A 1 96 ? -19.038 -1.185 34.006 1.00 93.75 96 ALA A N 1
ATOM 716 C CA . ALA A 1 96 ? -18.403 -1.615 35.250 1.00 93.7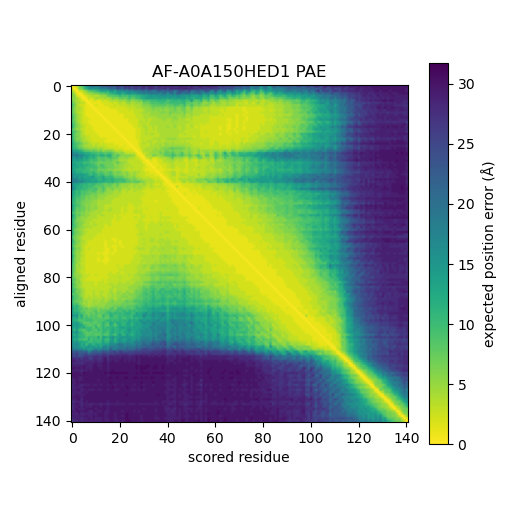5 96 ALA A CA 1
ATOM 717 C C . ALA A 1 96 ? -18.578 -0.582 36.381 1.00 93.75 96 ALA A C 1
ATOM 719 O O . ALA A 1 96 ? -18.820 -0.955 37.534 1.00 93.75 96 ALA A O 1
ATOM 720 N N . GLY A 1 97 ? -18.497 0.713 36.057 1.00 93.12 97 GLY A N 1
ATOM 721 C CA . GLY A 1 97 ? -18.796 1.804 36.987 1.00 93.12 97 GLY A CA 1
ATOM 722 C C . GLY A 1 97 ? -20.236 1.746 37.500 1.00 93.12 97 GLY A C 1
ATOM 723 O O . GLY A 1 97 ? -20.458 1.787 38.713 1.00 93.12 97 GLY A O 1
ATOM 724 N N . ASP A 1 98 ? -21.198 1.546 36.598 1.00 94.19 98 ASP A N 1
ATOM 725 C CA . ASP A 1 98 ? -22.619 1.418 36.935 1.00 94.19 98 ASP A CA 1
ATOM 726 C C . ASP A 1 98 ? -22.896 0.191 37.820 1.00 94.19 98 ASP A C 1
ATOM 728 O O . ASP A 1 98 ? -23.610 0.291 38.822 1.00 94.19 98 ASP A O 1
ATOM 732 N N . GLN A 1 99 ? -22.283 -0.963 37.523 1.00 91.12 99 GLN A N 1
ATOM 733 C CA . GLN A 1 99 ? -22.379 -2.158 38.377 1.00 91.12 99 GLN A CA 1
ATOM 734 C C . GLN A 1 99 ? -21.784 -1.930 39.768 1.00 91.12 99 GLN A C 1
ATOM 736 O O . GLN A 1 99 ? -22.349 -2.375 40.771 1.00 91.12 99 GLN A O 1
ATOM 741 N N . THR A 1 100 ? -20.661 -1.216 39.847 1.00 94.12 100 THR A N 1
ATOM 742 C CA . THR A 1 100 ? -20.028 -0.877 41.126 1.00 94.12 100 THR A CA 1
ATOM 743 C C . THR A 1 100 ? -20.946 0.025 41.951 1.00 94.12 100 THR A C 1
ATOM 745 O O . THR A 1 100 ? -21.167 -0.231 43.134 1.00 94.12 100 THR A O 1
ATOM 748 N N . ALA A 1 101 ? -21.552 1.040 41.329 1.00 91.44 101 ALA A N 1
ATOM 749 C CA . ALA A 1 101 ? -22.527 1.910 41.981 1.00 91.44 101 ALA A CA 1
ATOM 750 C C . ALA A 1 101 ? -23.761 1.132 42.473 1.00 91.44 101 ALA A C 1
ATOM 752 O O . ALA A 1 101 ? -24.180 1.313 43.617 1.00 91.44 101 ALA A O 1
ATOM 753 N N . ALA A 1 102 ? -24.302 0.222 41.657 1.00 91.38 102 ALA A N 1
ATOM 754 C CA . ALA A 1 102 ? -25.429 -0.632 42.033 1.00 91.38 102 ALA A CA 1
ATOM 755 C C . ALA A 1 102 ? -25.099 -1.561 43.215 1.00 91.38 102 ALA A C 1
ATOM 757 O O . ALA A 1 102 ? -25.915 -1.720 44.123 1.00 91.38 102 ALA A O 1
ATOM 758 N N . THR A 1 103 ? -23.891 -2.131 43.237 1.00 93.00 103 THR A N 1
ATOM 759 C CA . THR A 1 103 ? -23.420 -2.987 44.338 1.00 93.00 103 THR A CA 1
ATOM 760 C C . THR A 1 103 ? -23.305 -2.191 45.637 1.00 93.00 103 THR A C 1
ATOM 762 O O . THR A 1 103 ? -23.846 -2.604 46.660 1.00 93.00 103 THR A O 1
ATOM 765 N N . ASN A 1 104 ? -22.701 -0.999 45.578 1.00 93.00 104 ASN A N 1
ATOM 766 C CA . ASN A 1 104 ? -22.599 -0.106 46.733 1.00 93.00 104 ASN A CA 1
ATOM 767 C C . ASN A 1 104 ? -23.982 0.282 47.283 1.00 93.00 104 ASN A C 1
ATOM 769 O O . ASN A 1 104 ? -24.193 0.266 48.492 1.00 93.00 104 ASN A O 1
ATOM 773 N N . LEU A 1 105 ? -24.945 0.595 46.409 1.00 91.12 105 LEU A N 1
ATOM 774 C CA . LEU A 1 105 ? -26.323 0.891 46.814 1.00 91.12 105 LEU A CA 1
ATOM 775 C C . LEU A 1 105 ? -26.980 -0.304 47.519 1.00 91.12 105 LEU A C 1
ATOM 777 O O . LEU A 1 105 ? -27.620 -0.124 48.553 1.00 91.12 105 LEU A O 1
ATOM 781 N N . ASN A 1 106 ? -26.812 -1.517 46.989 1.00 90.44 106 ASN A N 1
ATOM 782 C CA . ASN A 1 106 ? -27.346 -2.731 47.605 1.00 90.44 106 ASN A CA 1
ATOM 783 C C . ASN A 1 106 ? -26.746 -2.984 48.999 1.00 90.44 106 ASN A C 1
ATOM 785 O O . ASN A 1 106 ? -27.478 -3.328 49.927 1.00 90.44 106 ASN A O 1
ATOM 789 N N . ASP A 1 107 ? -25.442 -2.762 49.163 1.00 90.69 107 ASP A N 1
ATOM 790 C CA . ASP A 1 107 ? -24.768 -2.902 50.455 1.00 90.69 107 ASP A CA 1
ATOM 791 C C . ASP A 1 107 ? -25.282 -1.884 51.486 1.00 90.69 107 ASP A C 1
ATOM 793 O O . ASP A 1 107 ? -25.536 -2.238 52.641 1.00 90.69 107 ASP A O 1
ATOM 797 N N . GLU A 1 108 ? -25.500 -0.630 51.082 1.00 87.31 108 GLU A N 1
ATOM 798 C CA . GLU A 1 108 ? -26.063 0.410 51.954 1.00 87.31 108 GLU A CA 1
ATOM 799 C C . GLU A 1 108 ? -27.530 0.133 52.338 1.00 87.31 108 GLU A C 1
ATOM 801 O O . GLU A 1 108 ? -27.931 0.346 53.491 1.00 87.31 108 GLU A O 1
ATOM 806 N N . ILE A 1 109 ? -28.333 -0.414 51.417 1.00 86.00 109 ILE A N 1
ATOM 807 C CA . ILE A 1 109 ? -29.699 -0.876 51.711 1.00 86.00 109 ILE A CA 1
ATOM 808 C C . ILE A 1 109 ? -29.651 -2.035 52.713 1.00 86.00 109 ILE A C 1
ATOM 810 O O . ILE A 1 109 ? -30.355 -2.003 53.724 1.00 86.00 109 ILE A O 1
ATOM 814 N N . GLY A 1 110 ? -28.775 -3.018 52.487 1.00 82.75 110 GLY A N 1
ATOM 815 C CA . GLY A 1 110 ? -28.585 -4.167 53.370 1.00 82.75 110 GLY A CA 1
ATOM 816 C C . GLY A 1 110 ? -28.226 -3.761 54.802 1.00 82.75 110 GLY A C 1
ATOM 817 O O . GLY A 1 110 ? -28.838 -4.261 55.749 1.00 82.75 110 GLY A O 1
ATOM 818 N N . LYS A 1 111 ? -27.315 -2.789 54.970 1.00 80.19 111 LYS A N 1
ATOM 819 C CA . LYS A 1 111 ? -26.962 -2.204 56.280 1.00 80.19 111 LYS A CA 1
ATOM 820 C C . LYS A 1 111 ? -28.149 -1.520 56.961 1.00 80.19 111 LYS A C 1
ATOM 822 O O . LYS A 1 111 ? -28.300 -1.639 58.174 1.00 80.19 111 LYS A O 1
ATOM 827 N N . SER A 1 112 ? -29.001 -0.841 56.194 1.00 71.88 112 SER A N 1
ATOM 828 C CA . SER A 1 112 ? -30.192 -0.144 56.705 1.00 71.88 112 SER A CA 1
ATOM 829 C C . SER A 1 112 ? -31.325 -1.099 57.103 1.00 71.88 112 SER A C 1
ATOM 831 O O . SER A 1 112 ? -32.145 -0.765 57.954 1.00 71.88 112 SER A O 1
ATOM 833 N N . THR A 1 113 ? -31.367 -2.295 56.506 1.00 65.56 113 THR A N 1
ATOM 834 C CA . THR A 1 113 ? -32.372 -3.340 56.780 1.00 65.56 113 THR A CA 1
ATOM 835 C C . THR A 1 113 ? -31.896 -4.443 57.728 1.00 65.56 113 THR A C 1
ATOM 837 O O . THR A 1 113 ? -32.616 -5.422 57.930 1.00 65.56 113 THR A O 1
ATOM 840 N N . ALA A 1 114 ? -30.698 -4.311 58.311 1.00 57.09 114 ALA A N 1
ATOM 841 C CA . ALA A 1 114 ? -30.189 -5.269 59.286 1.00 57.09 114 ALA A CA 1
ATOM 842 C C . ALA A 1 114 ? -31.224 -5.457 60.416 1.00 57.09 114 ALA A C 1
ATOM 844 O O . ALA A 1 114 ? -31.697 -4.457 60.969 1.00 57.09 114 ALA A O 1
ATOM 845 N N . PRO A 1 115 ? -31.606 -6.703 60.771 1.00 53.78 115 PRO A N 1
ATOM 846 C CA . PRO A 1 115 ? -32.545 -6.923 61.858 1.00 53.78 115 PRO A CA 1
ATOM 847 C C . PRO A 1 115 ? -31.994 -6.252 63.114 1.00 53.78 115 PRO A C 1
ATOM 849 O O . PRO A 1 115 ? -30.817 -6.433 63.440 1.00 53.78 115 PRO A O 1
ATOM 852 N N . ALA A 1 116 ? -32.838 -5.495 63.822 1.00 53.84 116 ALA A N 1
ATOM 853 C CA . ALA A 1 116 ? -32.523 -5.073 65.178 1.00 53.84 116 ALA A CA 1
ATOM 854 C C . ALA A 1 116 ? -32.009 -6.303 65.936 1.00 53.84 116 ALA A C 1
ATOM 856 O O . ALA A 1 116 ? -32.649 -7.360 65.887 1.00 53.84 116 ALA A O 1
ATOM 857 N N . ALA A 1 117 ? -30.835 -6.180 66.568 1.00 56.94 117 ALA A N 1
ATOM 858 C CA . ALA A 1 117 ? -30.276 -7.226 67.417 1.00 56.94 117 ALA A CA 1
ATOM 859 C C . ALA A 1 117 ? -31.408 -7.838 68.263 1.00 56.94 117 ALA A C 1
ATOM 861 O O . ALA A 1 117 ? -32.248 -7.069 68.748 1.00 56.94 117 ALA A O 1
ATOM 862 N N . PRO A 1 118 ? -31.488 -9.178 68.399 1.00 52.25 118 PRO A N 1
ATOM 863 C CA . PRO A 1 118 ? -32.603 -9.813 69.089 1.00 52.25 118 PRO A CA 1
ATOM 864 C C . PRO A 1 118 ? -32.788 -9.122 70.436 1.00 52.25 118 PRO A C 1
ATOM 866 O O . PRO A 1 118 ? -31.828 -8.988 71.198 1.00 52.25 118 PRO A O 1
ATOM 869 N N . ALA A 1 119 ? -33.998 -8.601 70.667 1.00 51.78 119 ALA A N 1
ATOM 870 C CA . ALA A 1 119 ? -34.316 -7.838 71.861 1.00 51.78 119 ALA A CA 1
ATOM 871 C C . ALA A 1 119 ? -33.830 -8.615 73.089 1.00 51.78 119 ALA A C 1
ATOM 873 O O . ALA A 1 119 ? -34.180 -9.785 73.267 1.00 51.78 119 ALA A O 1
ATOM 874 N N . ALA A 1 120 ? -32.996 -7.975 73.910 1.00 57.03 120 ALA A N 1
ATOM 875 C CA . ALA A 1 120 ? -32.610 -8.530 75.197 1.00 57.03 120 ALA A CA 1
ATOM 876 C C . ALA A 1 120 ? -33.888 -8.922 75.969 1.00 57.03 120 ALA A C 1
ATOM 878 O O . ALA A 1 120 ? -34.867 -8.166 75.925 1.00 57.03 120 ALA A O 1
ATOM 879 N N . PRO A 1 121 ? -33.922 -10.085 76.648 1.00 55.75 121 PRO A N 1
ATOM 880 C CA . PRO A 1 121 ? -35.094 -10.489 77.413 1.00 55.75 121 PRO A CA 1
ATOM 881 C C . PRO A 1 121 ? -35.432 -9.391 78.430 1.00 55.75 121 PRO A C 1
ATOM 883 O O . PRO A 1 121 ? -34.543 -8.848 79.087 1.00 55.75 121 PRO A O 1
ATOM 886 N N . ALA A 1 122 ? -36.713 -9.024 78.506 1.00 48.56 122 ALA A N 1
ATOM 887 C CA . ALA A 1 122 ? -37.196 -7.928 79.341 1.00 48.56 122 ALA A CA 1
ATOM 888 C C . ALA A 1 122 ? -36.741 -8.090 80.807 1.00 48.56 122 ALA A C 1
ATOM 890 O O . ALA A 1 122 ? -36.774 -9.211 81.326 1.00 48.56 122 ALA A O 1
ATOM 891 N N . PRO A 1 123 ? -36.350 -7.006 81.507 1.00 53.28 123 PRO A N 1
ATOM 892 C CA . PRO A 1 123 ? -36.048 -7.095 82.927 1.00 53.28 123 PRO A CA 1
ATOM 893 C C . PRO A 1 123 ? -37.323 -7.484 83.685 1.00 53.28 123 PRO A C 1
ATOM 895 O O . PRO A 1 123 ? -38.344 -6.801 83.612 1.00 53.28 123 PRO A O 1
ATOM 898 N N . THR A 1 124 ? -37.268 -8.601 84.407 1.00 56.19 124 THR A N 1
ATOM 899 C CA . THR A 1 124 ? -38.308 -9.036 85.348 1.00 56.19 124 THR A CA 1
ATOM 900 C C . THR A 1 124 ? -38.655 -7.903 86.324 1.00 56.19 124 THR A C 1
ATOM 902 O O . THR A 1 124 ? -37.733 -7.305 86.886 1.00 56.19 124 THR A O 1
ATOM 905 N N . PRO A 1 125 ? -39.945 -7.603 86.578 1.00 49.44 125 PRO A N 1
ATOM 906 C CA . PRO A 1 125 ? -40.316 -6.626 87.593 1.00 49.44 125 PRO A CA 1
ATOM 907 C C . PRO A 1 125 ? -39.866 -7.119 88.973 1.00 49.44 125 PRO A C 1
ATOM 909 O O . PRO A 1 125 ? -40.202 -8.223 89.401 1.00 49.44 125 PRO A O 1
ATOM 912 N N . SER A 1 126 ? -39.076 -6.290 89.653 1.00 55.38 126 SER A N 1
ATOM 913 C CA . SER A 1 126 ? -38.612 -6.529 91.019 1.00 55.38 126 SER A CA 1
ATOM 914 C C . SER A 1 126 ? -39.808 -6.519 91.988 1.00 55.38 126 SER A C 1
ATOM 916 O O . SER A 1 126 ? -40.622 -5.593 91.912 1.00 55.38 126 SER A O 1
ATOM 918 N N . PRO A 1 127 ? -39.964 -7.510 92.887 1.00 53.22 127 PRO A N 1
ATOM 919 C CA . PRO A 1 127 ? -41.054 -7.511 93.852 1.00 53.22 127 PRO A CA 1
ATOM 920 C C . PRO A 1 127 ? -40.878 -6.381 94.877 1.00 53.22 127 PRO A C 1
ATOM 922 O O . PRO A 1 127 ? -39.807 -6.174 95.444 1.00 53.22 127 PRO A O 1
ATOM 925 N N . SER A 1 128 ? -41.970 -5.650 95.099 1.00 55.66 128 SER A N 1
ATOM 926 C CA . SER A 1 128 ? -42.109 -4.584 96.095 1.00 55.66 128 SER A CA 1
ATOM 927 C C . SER A 1 128 ? -41.725 -5.076 97.505 1.00 55.66 128 SER A C 1
ATOM 929 O O . SER A 1 128 ? -42.168 -6.161 97.888 1.00 55.66 128 SER A O 1
ATOM 931 N N . PRO A 1 129 ? -40.971 -4.308 98.321 1.00 54.19 129 PRO A N 1
ATOM 932 C CA . PRO A 1 129 ? -40.652 -4.707 99.690 1.00 54.19 129 PRO A CA 1
ATOM 933 C C . PRO A 1 129 ? -41.924 -4.697 100.551 1.00 54.19 129 PRO A C 1
ATOM 935 O O . PRO A 1 129 ? -42.552 -3.654 100.733 1.00 54.19 129 PRO A O 1
ATOM 938 N N . GLY A 1 130 ? -42.319 -5.867 101.055 1.00 46.81 130 GLY A N 1
ATOM 939 C CA . GLY A 1 130 ? -43.347 -6.003 102.090 1.00 46.81 130 GLY A CA 1
ATOM 940 C C . GLY A 1 130 ? -42.849 -5.497 103.454 1.00 46.81 130 GLY A C 1
ATOM 941 O O . GLY A 1 130 ? -41.638 -5.413 103.668 1.00 46.81 130 GLY A O 1
ATOM 942 N N . PRO A 1 131 ? -43.758 -5.130 104.375 1.00 55.69 131 PRO A N 1
ATOM 943 C CA . PRO A 1 131 ? -43.411 -4.438 105.615 1.00 55.69 131 PRO A CA 1
ATOM 944 C C . PRO A 1 131 ? -42.534 -5.282 106.554 1.00 55.69 131 PRO A C 1
ATOM 946 O O . PRO A 1 131 ? -42.738 -6.486 106.707 1.00 55.69 131 PRO A O 1
ATOM 949 N N . SER A 1 132 ? -41.573 -4.609 107.198 1.00 53.50 132 SER A N 1
ATOM 950 C CA . SER A 1 132 ? -40.657 -5.152 108.211 1.00 53.50 132 SER A CA 1
ATOM 951 C C . SER A 1 132 ? -41.377 -5.926 109.324 1.00 53.50 132 SER A C 1
ATOM 953 O O . SER A 1 132 ? -42.351 -5.413 109.879 1.00 53.50 132 SER A O 1
ATOM 955 N N . PRO A 1 133 ? -40.861 -7.094 109.746 1.00 55.44 133 PRO A N 1
ATOM 956 C CA . PRO A 1 133 ? -41.338 -7.766 110.945 1.00 55.44 133 PRO A CA 1
ATOM 957 C C . PRO A 1 133 ? -40.877 -7.033 112.217 1.00 55.44 133 PRO A C 1
ATOM 959 O O . PRO A 1 133 ? -39.715 -6.659 112.376 1.00 55.44 133 PRO A O 1
ATOM 962 N N . THR A 1 134 ? -41.830 -6.834 113.125 1.00 60.53 134 THR A N 1
ATOM 963 C CA . THR A 1 134 ? -41.670 -6.309 114.486 1.00 60.53 134 THR A CA 1
ATOM 964 C C . THR A 1 134 ? -40.767 -7.225 115.336 1.00 60.53 134 THR A C 1
ATOM 966 O O . THR A 1 134 ? -40.944 -8.443 115.287 1.00 60.53 134 THR A O 1
ATOM 969 N N . PRO A 1 135 ? -39.815 -6.688 116.126 1.00 63.81 135 PRO A N 1
ATOM 970 C CA . PRO A 1 135 ? -38.930 -7.499 116.965 1.00 63.81 135 PRO A CA 1
ATOM 971 C C . PRO A 1 135 ? -39.672 -8.123 118.165 1.00 63.81 135 PRO A C 1
ATOM 973 O O . PRO A 1 135 ? -40.566 -7.482 118.726 1.00 63.81 135 PRO A O 1
ATOM 976 N N . PRO A 1 136 ? -39.311 -9.350 118.591 1.00 61.34 136 PRO A N 1
ATOM 977 C CA . PRO A 1 136 ? -39.909 -9.988 119.757 1.00 61.34 136 PRO A CA 1
ATOM 978 C C . PRO A 1 136 ? -39.431 -9.346 121.068 1.00 61.34 136 PRO A C 1
ATOM 980 O O . PRO A 1 136 ? -38.269 -8.968 121.221 1.00 61.34 136 PRO A O 1
ATOM 983 N N . ALA A 1 137 ? -40.366 -9.235 122.011 1.00 48.78 137 ALA A N 1
ATOM 984 C CA . ALA A 1 137 ? -40.152 -8.747 123.366 1.00 48.78 137 ALA A CA 1
ATOM 985 C C . ALA A 1 137 ? -39.312 -9.721 124.216 1.00 48.78 137 ALA A C 1
ATOM 987 O O . ALA A 1 137 ? -39.331 -10.933 124.010 1.00 48.78 137 ALA A O 1
ATOM 988 N N . ALA A 1 138 ? -38.589 -9.147 125.176 1.00 48.12 138 ALA A N 1
ATOM 989 C CA . ALA A 1 138 ? -37.667 -9.795 126.102 1.00 48.12 138 ALA A CA 1
ATOM 990 C C . ALA A 1 138 ? -38.331 -10.721 127.146 1.00 48.12 138 ALA A C 1
ATOM 992 O O . ALA A 1 138 ? -39.477 -10.505 127.537 1.00 48.12 138 ALA A O 1
ATOM 993 N N . GLY A 1 139 ? -37.538 -11.669 127.665 1.00 39.78 139 GLY A N 1
ATOM 994 C CA . GLY A 1 139 ? -37.783 -12.473 128.875 1.00 39.78 139 GLY A CA 1
ATOM 995 C C . GLY A 1 139 ? -37.332 -13.926 128.667 1.00 39.78 139 GLY A C 1
ATOM 996 O O . GLY A 1 139 ? -37.504 -14.452 127.577 1.00 39.78 139 GLY A O 1
ATOM 997 N N . ASP A 1 140 ? -36.763 -14.679 129.602 1.00 43.94 140 ASP A N 1
ATOM 998 C CA . ASP A 1 140 ? -36.316 -14.509 130.988 1.00 43.94 140 ASP A CA 1
ATOM 999 C C . ASP A 1 140 ? -35.601 -15.852 131.312 1.00 43.94 140 ASP A C 1
ATOM 1001 O O . ASP A 1 140 ? -36.091 -16.896 130.869 1.00 43.94 140 ASP A O 1
ATOM 1005 N N . ARG A 1 141 ? -34.524 -15.818 132.113 1.00 39.44 141 ARG A N 1
ATOM 1006 C CA . ARG A 1 141 ? -33.775 -16.948 132.732 1.00 39.44 141 ARG A CA 1
ATOM 1007 C C . ARG A 1 141 ? -32.680 -17.679 131.951 1.00 39.44 141 ARG A C 1
ATOM 1009 O O . ARG A 1 141 ? -32.966 -18.353 130.942 1.00 39.44 141 ARG A O 1
#

Solvent-accessible surface area (backbone atoms only — not comparable to full-atom values): 8341 Å² total; per-residue (Å²): 131,84,87,83,84,78,60,60,67,60,42,50,52,49,19,54,49,31,41,50,52,26,50,55,56,71,68,54,78,86,55,30,66,64,54,20,66,74,57,83,40,72,76,56,18,50,52,37,36,57,47,36,56,52,48,52,55,52,48,52,53,49,31,53,49,24,44,54,51,21,53,51,36,44,53,51,46,54,53,52,54,52,53,50,53,54,50,54,50,52,52,51,52,50,53,53,50,53,52,52,53,52,50,52,52,51,53,55,48,51,65,74,64,54,74,76,71,79,75,73,82,75,83,77,83,78,81,78,87,74,84,82,84,81,81,83,83,88,87,82,136

Radius of gyration: 48.61 Å; Cα contacts (8 Å, |Δi|>4): 56; chains: 1; bounding box: 65×31×170 Å

pLDDT: mean 83.56, std 17.03, range [39.44, 97.44]

Organism: NCBI:txid36807

Foldseek 3Di:
DDPDDDDLVVLLVLLVVLQVVLVVLVPDDQCLQVVLVVPPDVVSSVVSVVVSVVVVVVSVVSSVVSNVSSVVSVVVSVVVVVVVVVVVVVVVVVVVVVVVVVVVVVVVVCVVPPPDDPDDPDDDDDDDDDDDDDDDDDDDD

Secondary structure (DSSP, 8-state):
-------HHHHHHHHHHHHHHHHHHHH----HHHHHHTTSSHHHHHHHHHHHHHHHHHHHHHHHHHHHHHHHHHHHHHHHHHHHHHHHHHHHHHHHHHHHHHHHHHHHHHHHTPPP-PPPPPPPPPPPPPPPPPPPPP---

Nearest PDB structures (foldseek):
  8qbw-assembly1_A  TM=5.703E-01  e=3.276E+00  Nostoc punctiforme
  8qbr-assembly1_A  TM=6.009E-01  e=6.478E+00  Nostoc punctiforme

Sequence (141 aa):
MSDLKIDVGEVLASASSAERIAGDFSAAERIADETAGYTGHDGLAGKVRDFGDKWDIARGKLEDNLTFIADYLRAVVDTFEDLDTDLASALQQSAAGDQTAATNLNDEIGKSTAPAAPAAPAPTPSPSPGPSPTPPAAGDR